Protein AF-A0A2S9GQP9-F1 (afdb_monomer_lite)

Foldseek 3Di:
DDPVVPPDDDDDLVNVLVVDDDPVSVVSVVVVVCPVVPDCVVVQVQQWDDDPNDIDGDPDRDDPDDDDDD

Sequence (70 aa):
QPLFSRSFTRLDVDRLAGETAGPLADEVRRSAARARNRTSDRALPRFTQEVDGVRRIVEEPPLITRLPDD

pLDDT: mean 81.54, std 8.75, range [56.31, 93.19]

Secondary structure (DSSP, 8-state):
--GGGTSS----HHHHHHHS-THHHHHHHHHHHHHHHS-HHHHGGGTEEEETTEEEE-SS----------

Radius of gyration: 19.11 Å; chains: 1; bounding box: 39×55×36 Å

Structure (mmCIF, N/CA/C/O backbone):
data_AF-A0A2S9GQP9-F1
#
_entry.id   AF-A0A2S9GQP9-F1
#
loop_
_atom_site.group_PDB
_atom_site.id
_atom_site.type_symbol
_atom_site.label_atom_id
_atom_site.label_alt_id
_atom_site.label_comp_id
_atom_site.label_asym_id
_atom_site.label_entity_id
_atom_site.label_seq_id
_atom_site.pdbx_PDB_ins_code
_atom_site.Cartn_x
_atom_site.Cartn_y
_atom_site.Cartn_z
_atom_site.occupancy
_atom_site.B_iso_or_equiv
_atom_site.auth_seq_id
_atom_site.auth_comp_id
_atom_site.auth_asym_id
_atom_site.auth_atom_id
_atom_site.pdbx_PDB_model_num
ATOM 1 N N . GLN A 1 1 ? 5.983 35.417 -7.663 1.00 63.81 1 GLN A N 1
ATOM 2 C CA . GLN A 1 1 ? 5.918 33.938 -7.571 1.00 63.81 1 GLN A CA 1
ATOM 3 C C . GLN A 1 1 ? 6.283 33.548 -6.136 1.00 63.81 1 GLN A C 1
ATOM 5 O O . GLN A 1 1 ? 7.254 34.121 -5.651 1.00 63.81 1 GLN A O 1
ATOM 10 N N . PRO A 1 2 ? 5.522 32.700 -5.414 1.00 69.50 2 PRO A N 1
ATOM 11 C CA . PRO A 1 2 ? 5.742 32.491 -3.980 1.00 69.50 2 PRO A CA 1
ATOM 12 C C . PRO A 1 2 ? 7.081 31.787 -3.731 1.00 69.50 2 PRO A C 1
ATOM 14 O O . PRO A 1 2 ? 7.368 30.774 -4.364 1.00 69.50 2 PRO A O 1
ATOM 17 N N . LEU A 1 3 ? 7.883 32.303 -2.795 1.00 68.19 3 LEU A N 1
ATOM 18 C CA . LEU A 1 3 ? 9.231 31.807 -2.466 1.00 68.19 3 LEU A CA 1
ATOM 19 C C . LEU A 1 3 ? 9.262 30.308 -2.113 1.00 68.19 3 LEU A C 1
ATOM 21 O O . LEU A 1 3 ? 10.239 29.621 -2.396 1.00 68.19 3 LEU A O 1
ATOM 25 N N . PHE A 1 4 ? 8.153 29.783 -1.588 1.00 63.75 4 PHE A N 1
ATOM 26 C CA . PHE A 1 4 ? 7.998 28.382 -1.197 1.00 63.75 4 PHE A CA 1
ATOM 27 C C . PHE A 1 4 ? 8.171 27.375 -2.344 1.00 63.75 4 PHE A C 1
ATOM 29 O O . PHE A 1 4 ? 8.581 26.244 -2.100 1.00 63.75 4 PHE A O 1
ATOM 36 N N . SER A 1 5 ? 7.885 27.751 -3.596 1.00 63.41 5 SER A N 1
ATOM 37 C CA . SER A 1 5 ? 7.951 26.803 -4.718 1.00 63.41 5 SER A CA 1
ATOM 38 C C . SER A 1 5 ? 9.376 26.492 -5.188 1.00 63.41 5 SER A C 1
ATOM 40 O O . SER A 1 5 ? 9.544 25.596 -6.008 1.00 63.41 5 SER A O 1
ATOM 42 N N . ARG A 1 6 ? 10.388 27.238 -4.720 1.00 68.19 6 ARG A N 1
ATOM 43 C CA . ARG A 1 6 ? 11.808 27.040 -5.074 1.00 68.19 6 ARG A CA 1
ATOM 44 C C . ARG A 1 6 ? 12.619 26.343 -3.981 1.00 68.19 6 ARG A C 1
ATOM 46 O O . ARG A 1 6 ? 13.701 25.853 -4.271 1.00 68.19 6 ARG A O 1
ATOM 53 N N . SER A 1 7 ? 12.106 26.298 -2.752 1.00 80.19 7 SER A N 1
ATOM 54 C CA . SER A 1 7 ? 12.839 25.762 -1.597 1.00 80.19 7 SER A CA 1
ATOM 55 C C .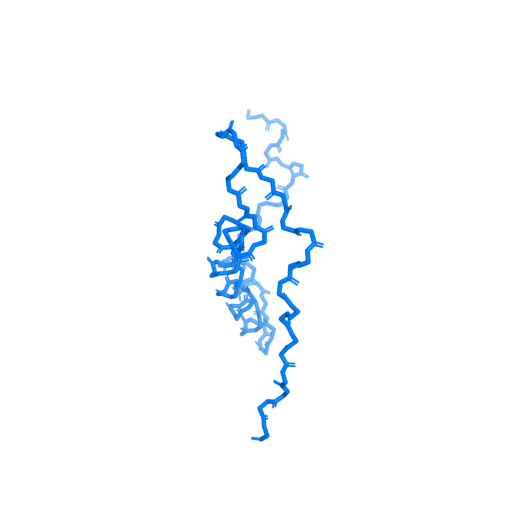 SER A 1 7 ? 12.825 24.237 -1.509 1.00 80.19 7 SER A C 1
ATOM 57 O O . SER A 1 7 ? 13.629 23.664 -0.783 1.00 80.19 7 SER A O 1
ATOM 59 N N . PHE A 1 8 ? 11.922 23.577 -2.236 1.00 74.75 8 PHE A N 1
ATOM 60 C CA . PHE A 1 8 ? 11.786 22.126 -2.212 1.00 74.75 8 PHE A CA 1
ATOM 61 C C . PHE A 1 8 ? 11.762 21.573 -3.630 1.00 74.75 8 PHE A C 1
ATOM 63 O O . PHE A 1 8 ? 10.958 21.997 -4.465 1.00 74.75 8 PHE A O 1
ATOM 70 N N . THR A 1 9 ? 12.609 20.580 -3.888 1.00 77.00 9 THR A N 1
ATOM 71 C CA . THR A 1 9 ? 12.509 19.768 -5.098 1.00 77.00 9 THR A CA 1
ATOM 72 C C . THR A 1 9 ? 11.219 18.961 -5.031 1.00 77.00 9 THR A C 1
ATOM 74 O O . THR A 1 9 ? 11.043 18.127 -4.144 1.00 77.00 9 THR A O 1
ATOM 77 N N . ARG A 1 10 ? 10.299 19.194 -5.974 1.00 76.25 10 ARG A N 1
ATOM 78 C CA . ARG A 1 10 ? 9.155 18.300 -6.169 1.00 76.25 10 ARG A CA 1
ATOM 79 C C . ARG A 1 10 ? 9.616 17.066 -6.920 1.00 76.25 10 ARG A C 1
ATOM 81 O O . ARG A 1 10 ? 9.979 17.148 -8.095 1.00 76.25 10 ARG A O 1
ATOM 88 N N . LEU A 1 11 ? 9.579 15.951 -6.214 1.00 80.56 11 LEU A N 1
ATOM 89 C CA . LEU A 1 11 ? 9.929 14.639 -6.709 1.00 80.56 11 LEU A CA 1
ATOM 90 C C . LEU A 1 11 ? 8.685 13.756 -6.585 1.00 80.56 11 LEU A C 1
ATOM 92 O O . LEU A 1 11 ? 8.197 13.533 -5.478 1.00 80.56 11 LEU A O 1
ATOM 96 N N . ASP A 1 12 ? 8.150 13.302 -7.713 1.00 85.62 12 ASP A N 1
ATOM 97 C CA . ASP A 1 12 ? 7.163 12.226 -7.744 1.00 85.62 12 ASP A CA 1
ATOM 98 C C . ASP A 1 12 ? 7.846 10.914 -8.155 1.00 85.62 12 ASP A C 1
ATOM 100 O O . ASP A 1 12 ? 9.022 10.885 -8.522 1.00 85.62 12 ASP A O 1
ATOM 104 N N . VAL A 1 13 ? 7.117 9.807 -8.031 1.00 84.19 13 VAL A N 1
ATOM 105 C CA . VAL A 1 13 ? 7.646 8.468 -8.322 1.00 84.19 13 VAL A CA 1
ATOM 106 C C . VAL A 1 13 ? 8.118 8.348 -9.769 1.00 84.19 13 VAL A C 1
ATOM 108 O O . VAL A 1 13 ? 9.130 7.696 -10.016 1.00 84.19 13 VAL A O 1
ATOM 111 N N . ASP A 1 14 ? 7.396 8.950 -10.710 1.00 84.12 14 ASP A N 1
ATOM 112 C CA . ASP A 1 14 ? 7.675 8.803 -12.137 1.00 84.12 14 ASP A CA 1
ATOM 113 C C . ASP A 1 14 ? 8.935 9.597 -12.505 1.00 84.12 14 ASP A C 1
ATOM 115 O O . ASP A 1 14 ? 9.821 9.090 -13.195 1.00 84.12 14 ASP A O 1
ATOM 119 N N . ARG A 1 15 ? 9.085 10.794 -11.930 1.00 84.56 15 ARG A N 1
ATOM 120 C CA . ARG A 1 15 ? 10.295 11.610 -12.002 1.00 84.56 15 ARG A CA 1
ATOM 121 C C . ARG A 1 15 ? 11.492 10.918 -11.356 1.00 84.56 15 ARG A C 1
ATOM 123 O O . ARG A 1 15 ? 12.554 10.861 -11.965 1.00 84.56 15 ARG A O 1
ATOM 130 N N . LEU A 1 16 ? 11.328 10.345 -10.165 1.00 87.12 16 LEU A N 1
ATOM 131 C CA . LEU A 1 16 ? 12.396 9.606 -9.486 1.00 87.12 16 LEU A CA 1
ATOM 132 C C . LEU A 1 16 ? 12.826 8.363 -10.282 1.00 87.12 16 LEU A C 1
ATOM 134 O O . LEU A 1 16 ? 14.014 8.066 -10.375 1.00 87.12 16 LEU A O 1
ATOM 138 N N . ALA A 1 17 ? 11.879 7.645 -10.887 1.00 85.44 17 ALA A N 1
ATOM 139 C CA . ALA A 1 17 ? 12.186 6.505 -11.747 1.00 85.44 17 ALA A CA 1
ATOM 140 C C . ALA A 1 17 ? 12.914 6.926 -13.037 1.00 85.44 17 ALA A C 1
ATOM 142 O O . ALA A 1 17 ? 13.759 6.177 -13.513 1.00 85.44 17 ALA A O 1
ATOM 143 N N . GLY A 1 18 ? 12.608 8.107 -13.588 1.00 83.50 18 GLY A N 1
ATOM 144 C CA . GLY A 1 18 ? 13.289 8.659 -14.765 1.00 83.50 18 GLY A CA 1
ATOM 145 C C . GLY A 1 18 ? 14.682 9.233 -14.480 1.00 83.50 18 GLY A C 1
ATOM 146 O O . GLY A 1 18 ? 15.544 9.202 -15.353 1.00 83.50 18 GLY A O 1
ATOM 14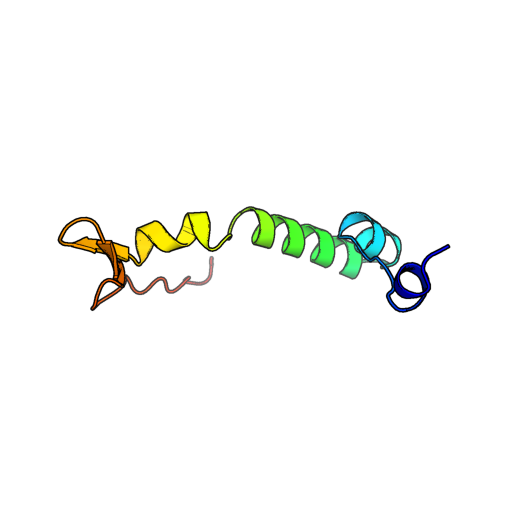7 N N . GLU A 1 19 ? 14.920 9.733 -13.264 1.00 87.12 19 GLU A N 1
ATOM 148 C CA . GLU A 1 19 ? 16.226 10.245 -12.814 1.00 87.12 19 GLU A CA 1
ATOM 149 C C . GLU A 1 19 ? 17.168 9.126 -12.318 1.00 87.12 19 GLU A C 1
ATOM 151 O O . GLU A 1 19 ? 18.363 9.356 -12.129 1.00 87.12 19 GLU A O 1
ATOM 156 N N . THR A 1 20 ? 16.660 7.905 -12.117 1.00 84.50 20 THR A N 1
ATOM 157 C CA . THR A 1 20 ? 17.450 6.742 -11.684 1.00 84.50 20 THR A CA 1
ATOM 158 C C . THR A 1 20 ? 17.819 5.844 -12.865 1.00 84.50 20 THR A C 1
ATOM 160 O O . THR A 1 20 ? 17.044 5.657 -13.797 1.00 84.50 20 THR A O 1
ATOM 163 N N . ALA A 1 21 ? 19.023 5.265 -12.837 1.00 81.31 21 ALA A N 1
ATOM 164 C CA . ALA A 1 21 ? 19.519 4.392 -13.901 1.00 81.31 21 ALA A CA 1
ATOM 165 C C . ALA A 1 21 ? 19.566 2.920 -13.465 1.00 81.31 21 ALA A C 1
ATOM 167 O O . ALA A 1 21 ? 19.823 2.598 -12.301 1.00 81.31 21 ALA A O 1
ATOM 168 N N . GLY A 1 22 ? 19.365 2.019 -14.429 1.00 79.88 22 GLY A N 1
ATOM 169 C CA . GLY A 1 22 ? 19.552 0.582 -14.236 1.00 79.88 22 GLY A CA 1
ATOM 170 C C . GLY A 1 22 ? 18.604 -0.030 -13.187 1.00 79.88 22 GLY A C 1
ATOM 171 O O . GLY A 1 22 ? 17.449 0.388 -13.090 1.00 79.88 22 GLY A O 1
ATOM 172 N N . PRO A 1 23 ? 19.065 -1.009 -12.382 1.00 80.00 23 PRO A N 1
ATOM 173 C CA . PRO A 1 23 ? 18.227 -1.762 -11.436 1.00 80.00 23 PRO A CA 1
ATOM 174 C C . PRO A 1 23 ? 17.468 -0.909 -10.406 1.00 80.00 23 PRO A C 1
ATOM 176 O O . PRO A 1 23 ? 16.473 -1.360 -9.834 1.00 80.00 23 PRO A O 1
ATOM 179 N N . LEU A 1 24 ? 17.930 0.320 -10.160 1.00 86.69 24 LEU A N 1
ATOM 180 C CA . LEU A 1 24 ? 17.319 1.229 -9.197 1.00 86.69 24 LEU A CA 1
ATOM 181 C C . LEU A 1 24 ? 15.967 1.765 -9.683 1.00 86.69 24 LEU A C 1
ATOM 183 O O . LEU A 1 24 ? 15.034 1.850 -8.886 1.00 86.69 24 LEU A O 1
ATOM 187 N N . ALA A 1 25 ? 15.821 2.041 -10.983 1.00 87.00 25 ALA A N 1
ATOM 188 C CA . ALA A 1 25 ? 14.548 2.485 -11.553 1.00 87.00 25 ALA A CA 1
ATOM 189 C C . ALA A 1 25 ? 13.458 1.415 -11.376 1.00 87.00 25 ALA A C 1
ATOM 191 O O . ALA A 1 25 ? 12.306 1.719 -11.054 1.00 87.00 25 ALA A O 1
ATOM 192 N N . ASP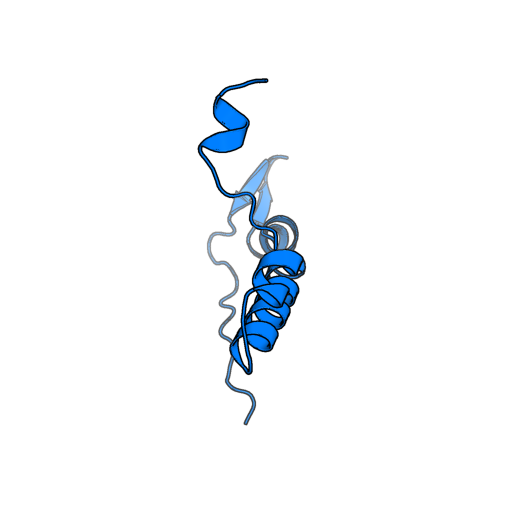 A 1 26 ? 13.830 0.143 -11.527 1.00 88.25 26 ASP A N 1
ATOM 193 C CA . ASP A 1 26 ? 12.924 -0.983 -11.314 1.00 88.25 26 ASP A CA 1
ATOM 194 C C . ASP A 1 26 ? 12.510 -1.094 -9.845 1.00 88.25 26 ASP A C 1
ATOM 196 O O . ASP A 1 26 ? 11.333 -1.320 -9.556 1.00 88.25 26 ASP A O 1
ATOM 200 N N . GLU A 1 27 ? 13.440 -0.901 -8.905 1.00 91.19 27 GLU A N 1
ATOM 201 C CA . GLU A 1 27 ? 13.108 -0.938 -7.479 1.00 91.19 27 GLU A CA 1
ATOM 202 C C . GLU A 1 27 ? 12.232 0.244 -7.057 1.00 91.19 27 GLU A C 1
ATOM 204 O O . GLU A 1 27 ? 11.311 0.048 -6.262 1.00 91.19 27 GLU A O 1
ATOM 209 N N . VAL A 1 28 ? 12.438 1.438 -7.624 1.00 90.88 28 VAL A N 1
ATOM 210 C CA . VAL A 1 28 ? 11.546 2.591 -7.411 1.00 90.88 28 VAL A CA 1
ATOM 211 C C . VAL A 1 28 ? 10.127 2.241 -7.862 1.00 90.88 28 VAL A C 1
ATOM 213 O O . VAL A 1 28 ? 9.175 2.414 -7.095 1.00 90.88 28 VAL A O 1
ATOM 216 N N . ARG A 1 29 ? 9.968 1.661 -9.060 1.00 88.69 29 ARG A N 1
ATOM 217 C CA . ARG A 1 29 ? 8.651 1.239 -9.567 1.00 88.69 29 ARG A CA 1
ATOM 218 C C . ARG A 1 29 ? 8.019 0.149 -8.699 1.00 88.69 29 ARG A C 1
ATOM 220 O O . ARG A 1 29 ? 6.846 0.268 -8.338 1.00 88.69 29 ARG A O 1
ATOM 227 N N . ARG A 1 30 ? 8.783 -0.881 -8.309 1.00 89.88 30 ARG A N 1
ATOM 228 C CA . ARG A 1 30 ? 8.308 -1.953 -7.411 1.00 89.88 30 ARG A CA 1
ATOM 229 C C . ARG A 1 30 ? 7.879 -1.398 -6.058 1.00 89.88 30 ARG A C 1
ATOM 231 O O . ARG A 1 30 ? 6.797 -1.727 -5.574 1.00 89.88 30 ARG A O 1
ATOM 238 N N . SER A 1 31 ? 8.688 -0.532 -5.460 1.00 89.69 31 SER A N 1
ATOM 239 C CA . SER A 1 31 ? 8.404 0.089 -4.166 1.00 89.69 31 SER A CA 1
ATOM 240 C C . SER A 1 31 ? 7.159 0.961 -4.217 1.00 89.69 31 SER A C 1
ATOM 242 O O . SER A 1 31 ? 6.288 0.830 -3.356 1.00 89.69 31 SER A O 1
ATOM 244 N N . ALA A 1 32 ? 7.000 1.763 -5.267 1.00 89.50 32 ALA A N 1
ATOM 245 C CA . ALA A 1 32 ? 5.795 2.554 -5.457 1.00 89.50 32 ALA A CA 1
ATOM 246 C C . ALA A 1 32 ? 4.547 1.682 -5.667 1.00 89.50 32 ALA A C 1
ATOM 248 O O . ALA A 1 32 ? 3.492 1.969 -5.103 1.00 89.50 32 ALA A O 1
ATOM 249 N N . ALA A 1 33 ? 4.650 0.587 -6.425 1.00 89.12 33 ALA A N 1
ATOM 250 C CA . ALA A 1 33 ? 3.556 -0.372 -6.577 1.00 89.12 33 ALA A CA 1
ATOM 251 C C . ALA A 1 33 ? 3.174 -1.029 -5.238 1.00 89.12 33 ALA A C 1
ATOM 253 O O . ALA A 1 33 ? 1.986 -1.167 -4.936 1.00 89.12 33 ALA A O 1
ATOM 254 N N . ARG A 1 34 ? 4.157 -1.389 -4.397 1.00 87.62 34 ARG A N 1
ATOM 255 C CA . ARG A 1 34 ? 3.896 -1.899 -3.041 1.00 87.62 34 ARG A CA 1
ATOM 256 C C . ARG A 1 34 ? 3.213 -0.843 -2.175 1.00 87.62 34 ARG A C 1
ATOM 258 O O . ARG A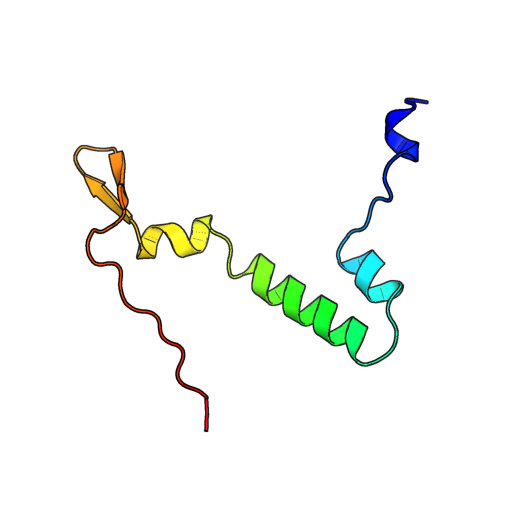 1 34 ? 2.207 -1.165 -1.553 1.00 87.62 34 ARG A O 1
ATOM 265 N N . ALA A 1 35 ? 3.713 0.392 -2.158 1.00 86.62 35 ALA A N 1
ATOM 266 C CA . ALA A 1 35 ? 3.170 1.477 -1.339 1.00 86.62 35 ALA A CA 1
ATOM 267 C C . ALA A 1 35 ? 1.715 1.815 -1.703 1.00 86.62 35 ALA A C 1
ATOM 269 O O . ALA A 1 35 ? 0.873 1.919 -0.816 1.00 86.62 35 ALA A O 1
ATOM 270 N N . ARG A 1 36 ? 1.388 1.884 -3.004 1.00 84.50 36 ARG A N 1
ATOM 271 C CA . ARG A 1 36 ? 0.010 2.117 -3.484 1.00 84.50 36 ARG A CA 1
ATOM 272 C C . ARG A 1 36 ? -0.970 1.028 -3.043 1.00 84.50 36 ARG A C 1
ATOM 274 O O . ARG A 1 36 ? -2.149 1.303 -2.849 1.00 84.50 36 ARG A O 1
ATOM 281 N N . ASN A 1 37 ? -0.495 -0.207 -2.892 1.00 82.00 37 ASN A N 1
ATOM 282 C CA . ASN A 1 37 ? -1.333 -1.340 -2.501 1.00 82.00 37 ASN A CA 1
ATOM 283 C C . ASN A 1 37 ? -1.366 -1.589 -0.987 1.00 82.00 37 ASN A C 1
ATOM 285 O O . ASN A 1 37 ? -2.359 -2.116 -0.486 1.00 82.00 37 ASN A O 1
ATOM 289 N N . ARG A 1 38 ? -0.304 -1.220 -0.264 1.00 79.81 38 ARG A N 1
ATOM 290 C CA . ARG A 1 38 ? -0.145 -1.395 1.187 1.00 79.81 38 ARG A CA 1
ATOM 291 C C . ARG A 1 38 ? -0.348 -0.075 1.931 1.00 79.81 38 ARG A C 1
ATOM 293 O O . ARG A 1 38 ? 0.492 0.323 2.732 1.00 79.81 38 ARG A O 1
ATOM 300 N N . THR A 1 39 ? -1.446 0.615 1.644 1.00 81.50 39 THR A N 1
ATOM 301 C CA . THR A 1 39 ? -1.820 1.829 2.374 1.00 81.50 39 THR A CA 1
ATOM 302 C C . THR A 1 39 ? -2.411 1.478 3.735 1.00 81.50 39 THR A C 1
ATOM 304 O O . THR A 1 39 ? -3.056 0.436 3.893 1.00 81.50 39 THR A O 1
ATOM 307 N N . SER A 1 40 ? -2.222 2.363 4.716 1.00 74.69 40 SER A N 1
ATOM 308 C CA . SER A 1 40 ? -2.791 2.195 6.057 1.00 74.69 40 SER A CA 1
ATOM 309 C C . SER A 1 40 ? -4.303 2.003 6.000 1.00 74.69 40 SER A C 1
ATOM 311 O O . SER A 1 40 ? -4.804 1.102 6.652 1.00 74.69 40 SER A O 1
ATOM 313 N N . ASP A 1 41 ? -5.022 2.723 5.138 1.00 82.19 41 ASP A N 1
ATOM 314 C CA . ASP A 1 41 ? -6.479 2.573 4.992 1.00 82.19 41 ASP A CA 1
ATOM 315 C C . ASP A 1 41 ? -6.912 1.152 4.611 1.00 82.19 41 ASP A C 1
ATOM 317 O O . ASP A 1 41 ? -7.962 0.682 5.047 1.00 82.19 41 ASP A O 1
ATOM 321 N N . ARG A 1 42 ? -6.092 0.439 3.829 1.00 82.12 42 ARG A N 1
ATOM 322 C CA . ARG A 1 42 ? -6.344 -0.962 3.459 1.00 82.12 42 ARG A CA 1
ATOM 323 C C . ARG A 1 42 ? -5.894 -1.948 4.532 1.00 82.12 42 ARG A C 1
ATOM 325 O O . ARG A 1 42 ? -6.448 -3.040 4.624 1.00 82.12 42 ARG A O 1
ATOM 332 N N . ALA A 1 43 ? -4.880 -1.595 5.316 1.00 83.06 43 ALA A N 1
ATOM 333 C CA . ALA A 1 43 ? -4.343 -2.450 6.368 1.00 83.06 43 ALA A CA 1
ATOM 334 C C . ALA A 1 43 ? -5.122 -2.330 7.688 1.00 83.06 43 ALA A C 1
ATOM 336 O O . ALA A 1 43 ? -5.310 -3.331 8.372 1.00 83.06 43 ALA A O 1
ATOM 337 N N . LEU A 1 44 ? -5.607 -1.129 8.019 1.00 84.31 44 LEU A N 1
ATOM 338 C CA . LEU A 1 44 ? -6.273 -0.788 9.276 1.00 84.31 44 LEU A CA 1
ATOM 339 C C . LEU A 1 44 ? -7.429 -1.731 9.623 1.00 84.31 44 LEU A C 1
ATOM 341 O O . LEU A 1 44 ? -7.432 -2.215 10.750 1.00 84.31 44 LEU A O 1
ATOM 345 N N . PRO A 1 45 ? -8.339 -2.099 8.697 1.00 87.38 45 PRO A N 1
ATOM 346 C CA . PRO A 1 45 ? -9.419 -3.034 9.011 1.00 87.38 45 PRO A CA 1
ATOM 347 C C . PRO A 1 45 ? -8.948 -4.391 9.553 1.00 87.38 45 PRO A C 1
ATOM 349 O O . PRO A 1 45 ? -9.700 -5.054 10.250 1.00 87.38 45 PRO A O 1
ATOM 352 N N . ARG A 1 46 ? -7.709 -4.814 9.261 1.00 84.00 46 ARG A N 1
ATOM 353 C CA . ARG A 1 46 ? -7.147 -6.084 9.760 1.00 84.00 46 ARG A CA 1
ATOM 354 C C . ARG A 1 46 ? -6.649 -5.995 11.203 1.00 84.00 46 ARG A C 1
ATOM 356 O O . ARG A 1 46 ? -6.446 -7.027 11.829 1.00 84.00 46 ARG A O 1
ATOM 363 N N . PHE A 1 47 ? -6.413 -4.783 11.697 1.00 85.56 47 PHE A N 1
ATOM 364 C CA . PHE A 1 47 ? -5.851 -4.511 13.021 1.00 85.56 47 PHE A CA 1
ATOM 365 C C . PHE A 1 47 ? -6.823 -3.758 13.922 1.00 85.56 47 PHE A C 1
ATOM 367 O O . PHE A 1 47 ? -6.460 -3.391 15.035 1.00 85.56 47 PHE A O 1
ATOM 374 N N . THR A 1 48 ? -8.037 -3.489 13.445 1.00 90.44 48 THR A N 1
ATOM 375 C CA . THR A 1 48 ? -9.033 -2.717 14.180 1.00 90.44 48 THR A CA 1
ATOM 376 C C . THR A 1 48 ? -10.400 -3.374 14.135 1.00 90.44 48 THR A C 1
ATOM 378 O O . THR A 1 48 ? -10.759 -3.973 13.127 1.00 90.44 48 THR A O 1
ATOM 381 N N . GLN A 1 49 ? -11.186 -3.161 15.183 1.00 91.56 49 GLN A N 1
ATOM 382 C CA . GLN A 1 49 ? -12.592 -3.541 15.282 1.00 91.56 49 GLN A CA 1
ATOM 383 C C . GLN A 1 49 ? -13.434 -2.332 15.712 1.00 91.56 49 GLN A C 1
ATOM 385 O O . GLN A 1 49 ? -12.908 -1.391 16.311 1.00 91.56 49 GLN A O 1
ATOM 390 N N . GLU A 1 50 ? -14.732 -2.334 15.412 1.00 93.19 50 GLU A N 1
ATOM 391 C CA . GLU A 1 50 ? -15.655 -1.344 15.977 1.00 93.19 50 GLU A CA 1
ATOM 392 C C . GLU A 1 50 ? -16.132 -1.791 17.360 1.00 93.19 50 GLU A C 1
ATOM 394 O O . GLU A 1 50 ? -16.627 -2.904 17.524 1.00 93.19 50 GLU A O 1
ATOM 399 N N . VAL A 1 51 ? -15.981 -0.914 18.352 1.00 93.00 51 VAL A N 1
ATOM 400 C CA . VAL A 1 51 ? -16.496 -1.085 19.716 1.00 93.00 51 VAL A CA 1
ATOM 401 C C . VAL A 1 51 ? -17.235 0.195 20.073 1.00 93.00 51 VAL A C 1
ATOM 403 O O . VAL A 1 51 ? -16.642 1.273 20.038 1.00 93.00 51 VAL A O 1
ATOM 406 N N . ASP A 1 52 ? -18.530 0.085 20.366 1.00 92.81 52 ASP A N 1
ATOM 407 C CA . ASP A 1 52 ? -19.400 1.222 20.706 1.00 92.81 52 ASP A CA 1
ATOM 408 C C . ASP A 1 52 ? -19.376 2.356 19.657 1.00 92.81 52 ASP A C 1
ATOM 410 O O . ASP A 1 52 ? -19.379 3.539 19.991 1.00 92.81 52 ASP A O 1
ATOM 414 N N . GLY A 1 53 ? -19.303 1.998 18.368 1.00 92.75 53 GLY A N 1
ATOM 415 C CA . GLY A 1 53 ? -19.259 2.958 17.254 1.00 92.75 53 GLY A CA 1
ATOM 416 C C . GLY A 1 53 ? -17.921 3.688 17.086 1.00 92.75 53 GLY A C 1
ATOM 417 O O . GLY A 1 53 ? -17.838 4.661 16.338 1.00 92.75 53 GLY A O 1
ATOM 418 N N . VAL A 1 54 ? -16.870 3.242 17.780 1.00 92.75 54 VAL A N 1
ATOM 419 C CA . VAL A 1 54 ? -15.512 3.778 17.650 1.00 92.75 54 VAL A CA 1
ATOM 420 C C . VAL A 1 54 ? -14.564 2.670 17.214 1.00 92.75 54 VAL A C 1
ATOM 422 O O . V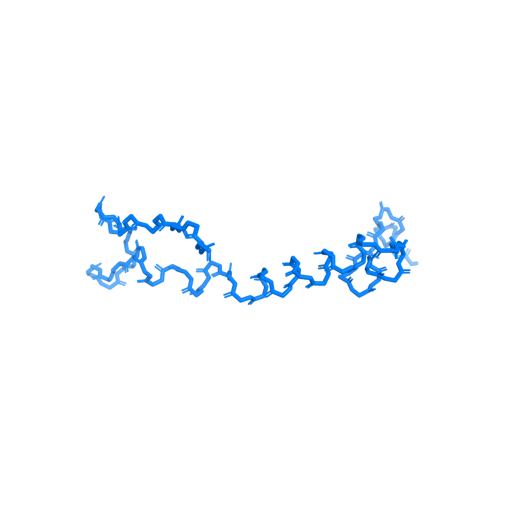AL A 1 54 ? -14.549 1.567 17.764 1.00 92.75 54 VAL A O 1
ATOM 425 N N . ARG A 1 55 ? -13.710 2.977 16.237 1.00 91.25 55 ARG A N 1
ATOM 426 C CA . ARG A 1 55 ? -12.656 2.067 15.788 1.00 91.25 55 ARG A CA 1
ATOM 427 C C . ARG A 1 55 ? -11.565 1.948 16.858 1.00 91.25 55 ARG A C 1
ATOM 429 O O . ARG A 1 55 ? -10.929 2.941 17.204 1.00 91.25 55 ARG A O 1
ATOM 436 N N . ARG A 1 56 ? -11.316 0.732 17.346 1.00 92.00 56 ARG A N 1
ATOM 437 C CA . ARG A 1 56 ? -10.249 0.405 18.308 1.00 92.00 56 ARG A CA 1
ATOM 438 C C . ARG A 1 56 ? -9.285 -0.619 17.726 1.00 92.00 56 ARG A C 1
ATOM 440 O O . ARG A 1 56 ? -9.690 -1.442 16.911 1.00 92.00 56 ARG A O 1
ATOM 447 N N . ILE A 1 57 ? -8.018 -0.559 18.136 1.00 89.00 57 ILE A N 1
ATOM 448 C CA . ILE A 1 57 ? -7.009 -1.562 17.769 1.00 89.00 57 ILE A CA 1
ATOM 449 C C . ILE A 1 57 ? -7.382 -2.893 18.439 1.00 89.00 57 ILE A C 1
ATOM 451 O O . ILE A 1 57 ? -7.783 -2.899 19.601 1.00 89.00 57 ILE A O 1
ATOM 455 N N . VAL A 1 58 ? -7.286 -3.996 17.698 1.00 88.25 58 VAL A N 1
ATOM 456 C CA . VAL A 1 58 ? -7.476 -5.353 18.232 1.00 88.25 58 VAL A CA 1
ATOM 457 C C . VAL A 1 58 ? -6.318 -5.656 19.180 1.00 88.25 58 VAL A C 1
ATOM 459 O O . VAL A 1 58 ? -5.167 -5.452 18.807 1.00 88.25 58 VAL A O 1
ATOM 462 N N . GLU A 1 59 ? -6.623 -6.112 20.395 1.00 79.25 59 GLU A N 1
ATOM 463 C CA . GLU A 1 59 ? -5.640 -6.327 21.470 1.00 79.25 59 GLU A CA 1
ATOM 464 C C . GLU A 1 59 ? -4.587 -7.384 21.099 1.00 79.25 59 GLU A C 1
ATOM 466 O O . GLU A 1 59 ? -3.401 -7.202 21.360 1.00 79.25 59 GLU A O 1
ATOM 471 N N . GLU A 1 60 ? -5.008 -8.424 20.379 1.00 78.06 60 GLU A N 1
ATOM 472 C CA . GLU A 1 60 ? -4.134 -9.444 19.804 1.00 78.06 60 GLU A CA 1
ATOM 473 C C . GLU A 1 60 ? -4.282 -9.432 18.269 1.00 78.06 60 GLU A C 1
ATOM 475 O O . GLU A 1 60 ? -5.053 -10.204 17.688 1.00 78.06 60 GLU A O 1
ATOM 480 N N . PRO A 1 61 ? -3.627 -8.480 17.573 1.00 71.56 61 PRO A N 1
ATOM 481 C CA . PRO A 1 61 ? -3.726 -8.392 16.126 1.00 71.56 61 PRO A CA 1
ATOM 482 C C . PRO A 1 61 ? -3.073 -9.626 15.489 1.00 71.56 61 PRO A C 1
ATOM 484 O O . PRO A 1 61 ? -2.072 -10.130 16.005 1.00 71.56 61 PRO A O 1
ATOM 487 N N . PRO A 1 62 ? -3.579 -10.111 14.341 1.00 70.38 62 PRO A N 1
ATOM 488 C CA . PRO A 1 62 ? -3.017 -11.293 13.702 1.00 70.38 62 PRO A CA 1
ATOM 489 C C . PRO A 1 62 ? -1.528 -11.084 13.402 1.00 70.38 62 PRO A C 1
ATOM 491 O O . PRO A 1 62 ? -1.144 -10.097 12.765 1.00 70.38 62 PRO A O 1
ATOM 494 N N . LEU A 1 63 ? -0.692 -12.035 13.823 1.00 70.19 63 LEU A N 1
ATOM 495 C CA . LEU A 1 63 ? 0.729 -12.055 13.485 1.00 70.19 63 LEU A CA 1
ATOM 496 C C . LEU A 1 63 ? 0.881 -12.371 11.991 1.00 70.19 63 LEU A C 1
ATOM 498 O O . LEU A 1 63 ? 0.791 -13.519 11.564 1.00 70.19 63 LEU A O 1
ATOM 502 N N . ILE A 1 64 ? 1.089 -11.339 11.171 1.00 66.75 64 ILE A N 1
ATOM 503 C CA . ILE A 1 64 ? 1.330 -11.494 9.730 1.00 66.75 64 ILE A CA 1
ATOM 504 C C . ILE A 1 64 ? 2.838 -11.621 9.500 1.00 66.75 64 ILE A C 1
ATOM 506 O O . ILE A 1 64 ? 3.497 -10.684 9.046 1.00 66.75 64 ILE A O 1
ATOM 510 N N . THR A 1 65 ? 3.393 -12.789 9.805 1.00 69.12 65 THR A N 1
ATOM 511 C CA . THR A 1 65 ? 4.754 -13.135 9.384 1.00 69.12 65 THR A CA 1
ATOM 512 C C . THR A 1 65 ? 4.700 -13.631 7.944 1.00 69.12 65 THR A C 1
ATOM 514 O O . THR A 1 65 ? 3.997 -14.594 7.641 1.00 69.12 65 THR A O 1
ATOM 517 N N . ARG A 1 66 ? 5.423 -12.974 7.030 1.00 67.00 66 ARG A N 1
ATOM 518 C CA . ARG A 1 66 ? 5.647 -13.544 5.697 1.00 67.00 66 ARG A CA 1
ATOM 519 C C . ARG A 1 66 ? 6.726 -14.605 5.812 1.00 67.00 66 ARG A C 1
ATOM 521 O O . ARG A 1 66 ? 7.859 -14.274 6.149 1.00 67.00 66 ARG A O 1
ATOM 528 N N . LEU A 1 67 ? 6.358 -15.849 5.540 1.00 75.56 67 LEU A N 1
ATOM 529 C CA . LEU A 1 67 ? 7.329 -16.897 5.263 1.00 75.56 67 LEU A CA 1
ATOM 530 C C . LEU A 1 67 ? 7.983 -16.606 3.899 1.00 75.56 67 LEU A C 1
ATOM 532 O O . LEU A 1 67 ? 7.314 -16.030 3.035 1.00 75.56 67 LEU A O 1
ATOM 536 N N . PRO A 1 68 ? 9.279 -16.907 3.723 1.00 75.00 68 PRO A N 1
ATOM 537 C CA . PRO A 1 68 ? 9.903 -16.851 2.409 1.00 75.00 68 PRO A CA 1
ATOM 538 C C . PRO A 1 68 ? 9.210 -17.844 1.466 1.00 75.00 68 PRO A C 1
ATOM 540 O O . PRO A 1 68 ? 8.810 -18.925 1.894 1.00 75.00 68 PRO A O 1
AT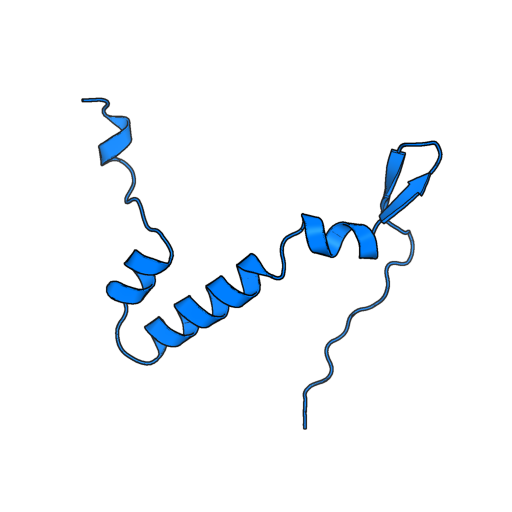OM 543 N N . ASP A 1 69 ? 9.046 -17.442 0.208 1.00 72.19 69 ASP A N 1
ATOM 544 C CA . ASP A 1 69 ? 8.642 -18.351 -0.862 1.00 72.19 69 ASP A CA 1
ATOM 545 C C . ASP A 1 69 ? 9.906 -19.154 -1.240 1.00 72.19 69 ASP A C 1
ATOM 547 O O . ASP A 1 69 ? 10.893 -18.533 -1.647 1.00 72.19 69 ASP A O 1
ATOM 551 N N . ASP A 1 70 ? 9.910 -20.474 -1.006 1.00 56.31 70 ASP A N 1
ATOM 552 C CA . ASP A 1 70 ? 11.016 -21.386 -1.374 1.00 56.31 70 ASP A CA 1
ATOM 553 C C . ASP A 1 70 ? 11.320 -21.366 -2.886 1.00 56.31 70 ASP A C 1
ATOM 555 O O . ASP A 1 70 ? 10.358 -21.364 -3.695 1.00 56.31 70 ASP A O 1
#